Protein AF-Q7MQ46-F1 (afdb_monomer)

Structure (mmCIF, N/CA/C/O backbone):
data_AF-Q7MQ46-F1
#
_entry.id   AF-Q7MQ46-F1
#
loop_
_atom_site.group_PDB
_atom_site.id
_atom_site.type_symbol
_atom_site.label_atom_id
_atom_site.label_alt_id
_atom_site.label_comp_id
_atom_site.label_asym_id
_atom_site.label_entity_id
_atom_site.label_seq_id
_atom_site.pdbx_PDB_ins_code
_atom_site.Cartn_x
_atom_site.Cartn_y
_atom_site.Cartn_z
_atom_site.occupancy
_atom_site.B_iso_or_equiv
_atom_site.auth_seq_id
_atom_site.auth_comp_id
_atom_site.auth_asym_id
_atom_site.auth_atom_id
_atom_site.pdbx_PDB_model_num
ATOM 1 N N . MET A 1 1 ? -10.353 45.009 9.336 1.00 46.41 1 MET A N 1
ATOM 2 C CA . MET A 1 1 ? -10.498 44.843 7.873 1.00 46.41 1 MET A CA 1
ATOM 3 C C . MET A 1 1 ? -9.874 43.504 7.496 1.00 46.41 1 MET A C 1
ATOM 5 O O . MET A 1 1 ? -8.737 43.256 7.870 1.00 46.41 1 MET A O 1
ATOM 9 N N . LEU A 1 2 ? -10.676 42.618 6.906 1.00 55.25 2 LEU A N 1
ATOM 10 C CA . LEU A 1 2 ? -10.429 41.193 6.646 1.00 55.25 2 LEU A CA 1
ATOM 11 C C . LEU A 1 2 ? -9.295 40.939 5.638 1.00 55.25 2 LEU A C 1
ATOM 13 O O . LEU A 1 2 ? -9.324 41.531 4.563 1.00 55.25 2 LEU A O 1
ATOM 17 N N . LYS A 1 3 ? -8.391 39.999 5.947 1.00 51.03 3 LYS A N 1
ATOM 18 C CA . LYS A 1 3 ? -7.677 39.137 4.979 1.00 51.03 3 LYS A CA 1
ATOM 19 C C . LYS A 1 3 ? -7.429 3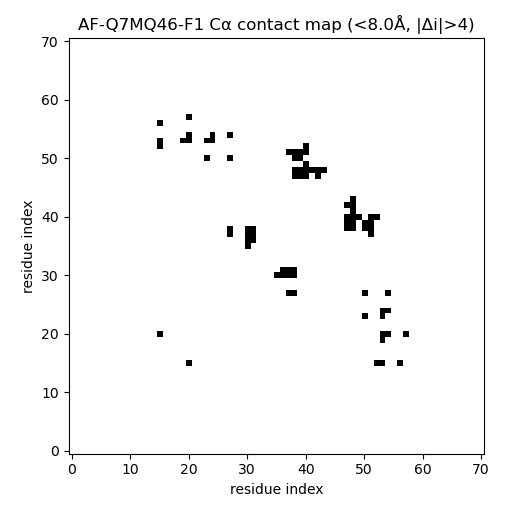7.782 5.659 1.00 51.03 3 LYS A C 1
ATOM 21 O O . LYS A 1 3 ? -6.450 37.608 6.365 1.00 51.03 3 LYS A O 1
ATOM 26 N N . THR A 1 4 ? -8.460 36.952 5.776 1.00 55.03 4 THR A N 1
ATOM 27 C CA . THR A 1 4 ? -8.720 35.845 4.839 1.00 55.03 4 THR A CA 1
ATOM 28 C C . THR A 1 4 ? -7.618 34.783 4.897 1.00 55.03 4 THR A C 1
ATOM 30 O O . THR A 1 4 ? -6.608 34.887 4.214 1.00 55.03 4 THR A O 1
ATOM 33 N N . ILE A 1 5 ? -7.852 33.780 5.748 1.00 58.81 5 ILE A N 1
ATOM 34 C CA . ILE A 1 5 ? -7.615 32.350 5.505 1.00 58.81 5 ILE A CA 1
ATOM 35 C C . ILE A 1 5 ? -6.338 32.038 4.704 1.00 58.81 5 ILE A C 1
ATOM 37 O O . ILE A 1 5 ? -6.385 31.839 3.495 1.00 58.81 5 ILE A O 1
ATOM 41 N N . GLN A 1 6 ? -5.200 31.915 5.385 1.00 46.12 6 GLN A N 1
ATOM 42 C CA .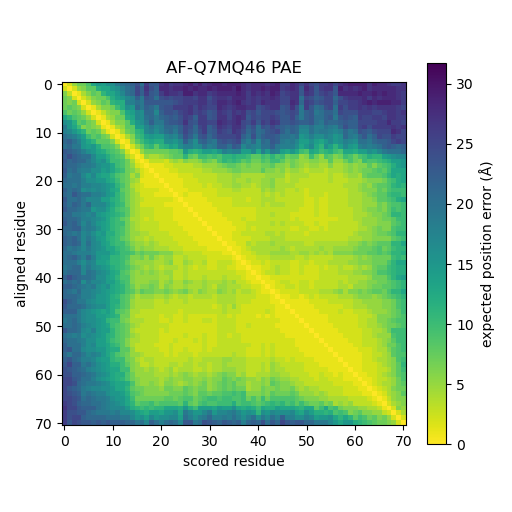 GLN A 1 6 ? -4.086 31.094 4.882 1.00 46.12 6 GLN A CA 1
ATOM 43 C C . GLN A 1 6 ? -3.631 30.064 5.927 1.00 46.12 6 GLN A C 1
ATOM 45 O O . GLN A 1 6 ? -2.494 29.608 5.930 1.00 46.12 6 GLN A O 1
ATOM 50 N N . GLU A 1 7 ? -4.546 29.648 6.805 1.00 50.31 7 GLU A N 1
ATOM 51 C CA . GLU A 1 7 ? -4.353 28.526 7.727 1.00 50.31 7 GLU A CA 1
ATOM 52 C C . GLU A 1 7 ? -4.988 27.250 7.164 1.00 50.31 7 GLU A C 1
ATOM 54 O O . GLU A 1 7 ? -5.919 26.697 7.740 1.00 50.31 7 GLU A O 1
ATOM 59 N N . THR A 1 8 ? -4.541 26.762 6.002 1.00 49.38 8 THR A N 1
ATOM 60 C CA . THR A 1 8 ? -4.876 25.381 5.585 1.00 49.38 8 THR A CA 1
ATOM 61 C C . THR A 1 8 ? -3.835 24.768 4.650 1.00 49.38 8 THR A C 1
ATOM 63 O O . THR A 1 8 ? -4.166 24.098 3.682 1.00 49.38 8 THR A O 1
ATOM 66 N N . VAL A 1 9 ? -2.546 24.946 4.944 1.00 49.44 9 VAL A N 1
ATOM 67 C CA . VAL A 1 9 ? -1.492 24.103 4.343 1.00 49.44 9 VAL A CA 1
ATOM 68 C C . VAL A 1 9 ? -0.841 23.260 5.437 1.00 49.44 9 VAL A C 1
ATOM 70 O O . VAL A 1 9 ? 0.366 23.257 5.645 1.00 49.44 9 VAL A O 1
ATOM 73 N N . ARG A 1 10 ? -1.672 22.568 6.219 1.00 44.94 10 ARG A N 1
ATOM 74 C CA . ARG A 1 10 ? -1.236 21.567 7.199 1.00 44.94 10 ARG A CA 1
ATOM 75 C C . ARG A 1 10 ? -2.074 20.304 7.056 1.00 44.94 10 ARG A C 1
ATOM 77 O O . ARG A 1 10 ? -2.896 20.024 7.915 1.00 44.94 10 ARG A O 1
ATOM 84 N N . ALA A 1 11 ? -1.862 19.547 5.980 1.00 42.34 11 ALA A N 1
ATOM 85 C CA . ALA A 1 11 ? -2.237 18.130 5.941 1.00 42.34 11 ALA A CA 1
ATOM 86 C C . ALA A 1 11 ? -1.579 17.340 4.794 1.00 42.34 11 ALA A C 1
ATOM 88 O O . ALA A 1 11 ? -2.136 16.341 4.358 1.00 42.34 11 ALA A O 1
ATOM 89 N N . SER A 1 12 ? -0.370 17.681 4.335 1.00 45.25 12 SER A N 1
ATOM 90 C CA . SER A 1 12 ? 0.433 16.729 3.542 1.00 45.25 12 SER A CA 1
ATOM 91 C C . SER A 1 12 ? 1.035 15.643 4.446 1.00 45.25 12 SER A C 1
ATOM 93 O O . SER A 1 12 ? 2.215 15.325 4.370 1.00 45.25 12 SER A O 1
ATOM 95 N N . GLN A 1 13 ? 0.240 15.088 5.364 1.00 49.47 13 GLN A N 1
ATOM 96 C CA . GLN A 1 13 ? 0.513 13.756 5.871 1.00 49.47 13 GLN A CA 1
ATOM 97 C C . GLN A 1 13 ? -0.065 12.827 4.819 1.00 49.47 13 GLN A C 1
ATOM 99 O O . GLN A 1 13 ? -1.274 12.625 4.779 1.00 49.47 13 GLN A O 1
ATOM 104 N N . ALA A 1 14 ? 0.806 12.281 3.976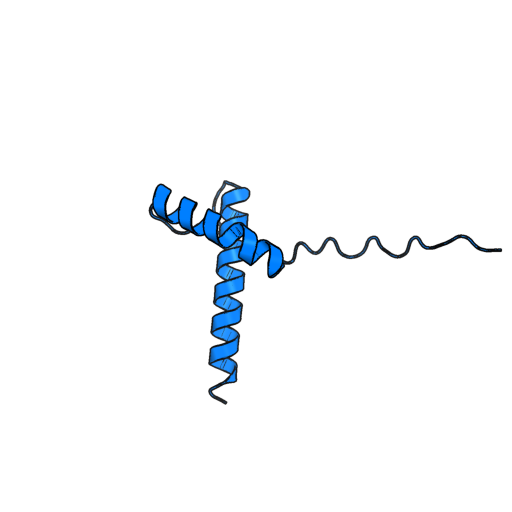 1.00 53.75 14 ALA A N 1
ATOM 105 C CA . ALA A 1 14 ? 0.519 11.190 3.053 1.00 53.75 14 ALA A CA 1
ATOM 106 C C . ALA A 1 14 ? 0.156 9.897 3.815 1.00 53.75 14 ALA A C 1
ATOM 108 O O . ALA A 1 14 ? 0.756 8.845 3.614 1.00 53.75 14 ALA A O 1
ATOM 109 N N . LYS A 1 15 ? -0.812 9.975 4.734 1.00 58.03 15 LYS A N 1
ATOM 110 C CA . LYS A 1 15 ? -1.485 8.821 5.308 1.00 58.03 15 LYS A CA 1
ATOM 111 C C . LYS A 1 15 ? -2.184 8.154 4.142 1.00 58.03 15 LYS A C 1
ATOM 113 O O . LYS A 1 15 ? -2.992 8.787 3.474 1.00 58.03 15 LYS A O 1
ATOM 118 N N . VAL A 1 16 ? -1.826 6.906 3.875 1.00 69.12 16 VAL A N 1
ATOM 119 C CA . VAL A 1 16 ? -2.614 6.062 2.985 1.00 69.12 16 VAL A CA 1
ATOM 120 C C . VAL A 1 16 ? -4.066 6.135 3.461 1.00 69.12 16 VAL A C 1
ATOM 122 O O . VAL A 1 16 ? -4.375 5.696 4.570 1.00 69.12 16 VAL A O 1
ATOM 125 N N . SER A 1 17 ? -4.927 6.751 2.656 1.00 79.69 17 SER A N 1
ATOM 126 C CA . SER A 1 17 ? -6.361 6.813 2.923 1.00 79.69 17 SER A CA 1
ATOM 127 C C . SER A 1 17 ? -7.008 5.490 2.533 1.00 79.69 17 SER A C 1
ATOM 129 O O . SER A 1 17 ? -6.553 4.819 1.606 1.00 79.69 17 SER A O 1
ATOM 131 N N . GLU A 1 18 ? -8.107 5.128 3.195 1.00 77.19 18 GLU A N 1
ATOM 132 C CA . GLU A 1 18 ? -8.894 3.945 2.819 1.00 77.19 18 GLU A CA 1
ATOM 133 C C . GLU A 1 18 ? -9.351 4.012 1.355 1.00 77.19 18 GLU A C 1
ATOM 135 O O . GLU A 1 18 ? -9.304 3.005 0.654 1.00 77.19 18 GLU A O 1
ATOM 140 N N . GLU A 1 19 ? -9.699 5.202 0.859 1.00 81.50 19 GLU A N 1
ATOM 141 C CA . GLU A 1 19 ? -10.050 5.430 -0.549 1.00 81.50 19 GLU A CA 1
ATOM 142 C C . GLU A 1 19 ? -8.905 5.051 -1.497 1.00 81.50 19 GLU A C 1
ATOM 144 O O . GLU A 1 19 ? -9.102 4.307 -2.459 1.00 81.50 19 GLU A O 1
ATOM 149 N N . GLU A 1 20 ? -7.685 5.496 -1.187 1.00 82.81 20 GLU A N 1
ATOM 150 C CA . GLU A 1 20 ? -6.495 5.159 -1.967 1.00 82.81 20 GLU A CA 1
ATOM 151 C C . GLU A 1 20 ? -6.194 3.657 -1.879 1.00 82.81 20 GLU A C 1
ATOM 153 O O . GLU A 1 20 ? -5.860 3.025 -2.882 1.00 82.81 20 GLU A O 1
ATOM 158 N N . ALA A 1 21 ? -6.400 3.053 -0.706 1.00 86.25 21 ALA A N 1
ATOM 159 C CA . ALA A 1 21 ? -6.221 1.625 -0.505 1.00 86.25 21 ALA A CA 1
ATOM 160 C C . ALA A 1 21 ? -7.190 0.783 -1.348 1.00 86.25 21 ALA A C 1
ATOM 162 O O . ALA A 1 21 ? -6.772 -0.194 -1.971 1.00 86.25 21 ALA A O 1
ATOM 163 N N . VAL A 1 22 ? -8.463 1.181 -1.423 1.00 85.94 22 VAL A N 1
ATOM 164 C CA . VA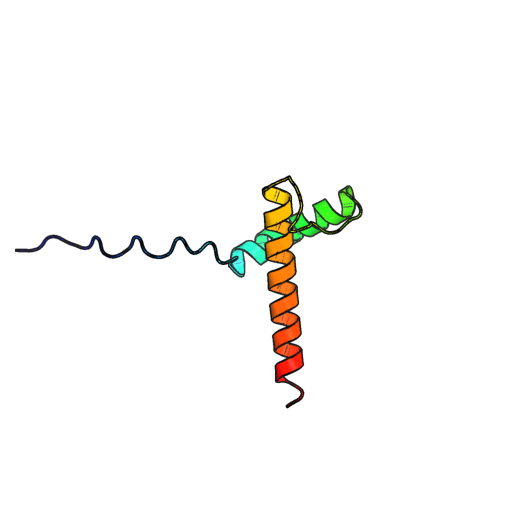L A 1 22 ? -9.482 0.516 -2.248 1.00 85.94 22 VAL A CA 1
ATOM 165 C C . VAL A 1 22 ? -9.165 0.663 -3.737 1.00 85.94 22 VAL A C 1
ATOM 167 O O . VAL A 1 22 ? -9.257 -0.318 -4.476 1.00 85.94 22 VAL A O 1
ATOM 170 N N . MET A 1 23 ? -8.739 1.850 -4.181 1.00 88.56 23 MET A N 1
ATOM 171 C CA . MET A 1 23 ? -8.366 2.087 -5.581 1.00 88.56 23 MET A CA 1
ATOM 172 C C . MET A 1 23 ? -7.101 1.326 -5.997 1.00 88.56 23 MET A C 1
ATOM 174 O O . MET A 1 23 ? -7.024 0.813 -7.116 1.00 88.56 23 MET A O 1
ATOM 178 N N . LEU A 1 24 ? -6.103 1.239 -5.114 1.00 89.62 24 LEU A N 1
ATOM 179 C CA . LEU A 1 24 ? -4.838 0.561 -5.397 1.00 89.62 24 LEU A CA 1
ATOM 180 C C . LEU A 1 24 ? -4.911 -0.953 -5.185 1.00 89.62 24 LEU A C 1
ATOM 182 O O . LEU A 1 24 ? -4.129 -1.673 -5.797 1.00 89.62 24 LEU A O 1
ATOM 186 N N . TRP A 1 25 ? -5.869 -1.471 -4.417 1.00 88.75 25 TRP A N 1
ATOM 187 C CA . TRP A 1 25 ? -6.046 -2.909 -4.191 1.00 88.75 25 TRP A CA 1
ATOM 188 C C . TRP A 1 25 ? -6.069 -3.783 -5.460 1.00 88.75 25 TRP A C 1
ATOM 190 O O . TRP A 1 25 ? -5.312 -4.758 -5.516 1.00 88.75 25 TRP A O 1
ATOM 200 N N . PRO A 1 26 ? -6.869 -3.480 -6.504 1.00 91.69 26 PRO A N 1
ATOM 201 C CA . PRO A 1 26 ? -6.832 -4.257 -7.743 1.00 91.69 26 PRO A CA 1
ATOM 202 C C . PRO A 1 26 ? -5.473 -4.168 -8.451 1.00 91.69 26 PRO A C 1
ATOM 204 O O . PRO A 1 26 ? -5.041 -5.154 -9.046 1.00 91.69 26 PRO A O 1
ATOM 207 N N . ARG A 1 27 ? -4.765 -3.034 -8.343 1.00 91.50 27 ARG A N 1
ATOM 208 C CA . ARG A 1 27 ? -3.416 -2.862 -8.909 1.00 91.50 27 ARG A CA 1
ATOM 209 C C . ARG A 1 27 ? -2.373 -3.671 -8.147 1.00 91.50 27 ARG A C 1
ATOM 211 O O . ARG A 1 27 ? -1.570 -4.343 -8.775 1.00 91.50 27 ARG A O 1
ATOM 218 N N . ILE A 1 28 ? -2.440 -3.684 -6.817 1.00 90.62 28 ILE A N 1
ATOM 219 C CA . ILE A 1 28 ? -1.587 -4.511 -5.951 1.00 90.62 28 ILE A CA 1
ATOM 220 C C . ILE A 1 28 ? -1.782 -5.994 -6.280 1.00 90.62 28 ILE A C 1
ATOM 222 O O . ILE A 1 28 ? -0.811 -6.736 -6.404 1.00 90.62 28 ILE A O 1
ATOM 226 N N . LYS A 1 29 ? -3.034 -6.430 -6.474 1.00 90.50 29 LYS A N 1
ATOM 227 C CA . LYS A 1 29 ? -3.343 -7.801 -6.905 1.00 90.50 29 LYS A CA 1
ATOM 228 C C . LYS A 1 29 ? -2.786 -8.120 -8.290 1.00 90.50 29 LYS A C 1
ATOM 230 O O . LYS A 1 29 ? -2.249 -9.208 -8.476 1.00 90.50 29 LYS A O 1
ATOM 235 N N . ALA A 1 30 ? -2.919 -7.202 -9.247 1.00 92.50 30 ALA A N 1
ATOM 236 C CA . ALA A 1 30 ? -2.360 -7.370 -10.586 1.00 92.50 30 ALA A CA 1
ATOM 237 C C . ALA A 1 30 ? -0.829 -7.466 -10.538 1.00 92.50 30 ALA A C 1
ATOM 239 O O . ALA A 1 30 ? -0.277 -8.433 -11.051 1.00 92.50 30 ALA A O 1
ATOM 240 N N . PHE A 1 31 ? -0.175 -6.549 -9.820 1.00 91.81 31 PHE A N 1
ATOM 241 C CA . PHE A 1 31 ? 1.266 -6.563 -9.572 1.00 91.81 31 PHE A CA 1
ATOM 242 C C . PHE A 1 31 ? 1.708 -7.884 -8.942 1.00 91.81 31 PHE A C 1
ATOM 244 O O . PHE A 1 31 ? 2.655 -8.510 -9.403 1.00 91.81 31 PHE A O 1
ATOM 251 N N . SER A 1 32 ? 0.987 -8.358 -7.923 1.00 90.12 32 SER A N 1
ATOM 252 C CA . SER A 1 32 ? 1.339 -9.608 -7.256 1.00 90.12 32 SER A CA 1
ATOM 253 C C . SER A 1 32 ? 1.144 -10.834 -8.142 1.00 90.12 32 SER A C 1
ATOM 255 O O . SER A 1 32 ? 1.928 -11.773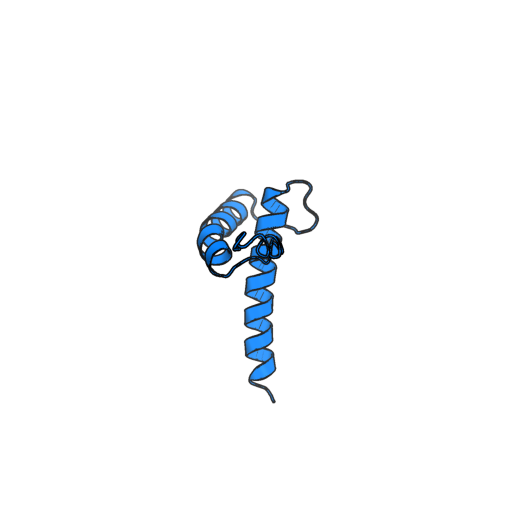 -8.059 1.00 90.12 32 SER A O 1
ATOM 257 N N . LYS A 1 33 ? 0.149 -10.822 -9.034 1.00 92.75 33 LYS A N 1
ATOM 258 C CA . LYS A 1 33 ? -0.048 -11.880 -10.030 1.00 92.75 33 LYS A CA 1
ATOM 259 C C . LYS A 1 33 ? 1.037 -11.863 -11.108 1.00 92.75 33 LYS A C 1
ATOM 261 O O . LYS A 1 33 ? 1.466 -12.928 -11.533 1.00 92.75 33 LYS A O 1
ATOM 266 N N . GLU A 1 34 ? 1.456 -10.678 -11.539 1.00 93.12 34 GLU A N 1
ATOM 267 C CA . GLU A 1 34 ? 2.460 -10.486 -12.588 1.00 93.12 34 GLU A CA 1
ATOM 268 C C . GLU A 1 34 ? 3.879 -10.792 -12.099 1.00 93.12 34 GLU A C 1
ATOM 270 O O . GLU A 1 34 ? 4.598 -11.564 -12.722 1.00 93.12 34 GLU A O 1
ATOM 275 N N . HIS A 1 35 ? 4.263 -10.252 -10.943 1.00 88.69 35 HIS A N 1
ATOM 276 C CA . HIS A 1 35 ? 5.584 -10.464 -10.351 1.00 88.69 35 HIS A CA 1
ATOM 277 C C . HIS A 1 35 ? 5.661 -11.702 -9.453 1.00 88.69 35 HIS A C 1
ATOM 279 O O . HIS A 1 35 ? 6.732 -12.017 -8.936 1.00 88.69 35 HIS A O 1
ATOM 285 N N . GLN A 1 36 ? 4.527 -12.369 -9.220 1.00 91.44 36 GLN A N 1
ATOM 286 C CA . GLN A 1 36 ? 4.402 -13.556 -8.371 1.00 91.44 36 GLN A CA 1
ATOM 287 C C . GLN A 1 36 ? 4.935 -13.363 -6.938 1.00 91.44 36 GLN A C 1
ATOM 289 O O . GLN A 1 36 ? 5.297 -14.318 -6.253 1.00 91.44 36 GLN A O 1
ATOM 294 N N . ARG A 1 37 ? 4.972 -12.107 -6.479 1.00 89.50 37 ARG A N 1
ATOM 295 C CA . ARG A 1 37 ? 5.455 -11.674 -5.162 1.00 89.50 37 ARG A CA 1
ATOM 296 C C . ARG A 1 37 ? 4.607 -10.526 -4.637 1.00 89.50 37 ARG A C 1
ATOM 298 O O . ARG A 1 37 ? 3.920 -9.853 -5.398 1.00 89.50 37 ARG A O 1
ATOM 305 N N . GLU A 1 38 ? 4.628 -10.297 -3.334 1.00 87.88 38 GLU A N 1
ATOM 306 C CA . GLU A 1 38 ? 3.970 -9.126 -2.751 1.00 87.88 38 GLU A CA 1
ATOM 307 C C . GLU A 1 38 ? 4.855 -7.879 -2.925 1.00 87.88 38 GLU A C 1
ATOM 309 O O . GLU A 1 38 ? 6.083 -8.009 -2.961 1.00 87.88 38 GLU A O 1
ATOM 314 N N . PRO A 1 39 ? 4.263 -6.678 -3.056 1.00 90.56 39 PRO A N 1
ATOM 315 C CA . PRO A 1 39 ? 5.036 -5.443 -3.076 1.00 90.56 39 PRO A CA 1
ATOM 316 C C . PRO A 1 39 ? 5.783 -5.260 -1.748 1.00 90.56 39 PRO A C 1
ATOM 318 O O . PRO A 1 39 ? 5.219 -5.494 -0.674 1.00 90.56 39 PRO A O 1
ATOM 321 N N . SER A 1 40 ? 7.035 -4.809 -1.825 1.00 90.69 40 SER A N 1
ATOM 322 C CA . SER A 1 40 ? 7.898 -4.597 -0.659 1.00 90.69 40 SER A CA 1
ATOM 323 C C . SER A 1 40 ? 8.106 -3.120 -0.332 1.00 90.69 40 SER A C 1
ATOM 325 O O . SER A 1 40 ? 8.379 -2.302 -1.204 1.00 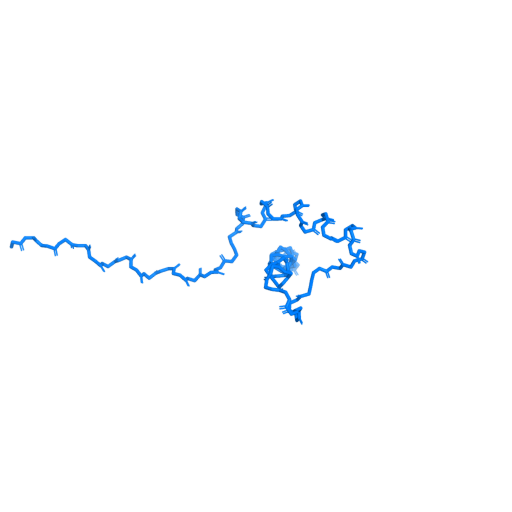90.69 40 SER A O 1
ATOM 327 N N . LEU A 1 41 ? 8.081 -2.786 0.964 1.00 87.50 41 LEU A N 1
ATOM 328 C CA . LEU A 1 41 ? 8.414 -1.440 1.465 1.00 87.50 41 LEU A CA 1
ATOM 329 C C . LEU A 1 41 ? 9.887 -1.072 1.247 1.00 87.50 41 LEU A C 1
ATOM 331 O O . LEU A 1 41 ? 10.255 0.094 1.307 1.00 87.50 41 LEU A O 1
ATOM 335 N N . THR A 1 42 ? 10.729 -2.077 1.024 1.00 89.81 42 THR A N 1
ATOM 336 C CA . THR A 1 42 ? 12.163 -1.937 0.763 1.00 89.81 42 THR A CA 1
ATOM 337 C C . THR A 1 42 ? 12.488 -1.999 -0.729 1.00 89.81 42 THR A C 1
ATOM 339 O O . THR A 1 42 ? 13.648 -2.184 -1.090 1.00 89.81 42 THR A O 1
ATOM 342 N N . ALA A 1 43 ? 11.478 -1.934 -1.598 1.00 90.38 43 ALA A N 1
ATOM 343 C CA . ALA A 1 43 ? 11.690 -1.907 -3.034 1.00 90.38 43 ALA A CA 1
ATOM 344 C C . ALA A 1 43 ? 12.363 -0.597 -3.463 1.00 90.38 43 ALA A C 1
ATOM 346 O O . ALA A 1 43 ? 12.180 0.449 -2.842 1.00 90.38 43 ALA A O 1
ATOM 347 N N . SER A 1 44 ? 13.133 -0.651 -4.547 1.00 90.62 44 SER A N 1
ATOM 348 C CA . SER A 1 44 ? 13.711 0.553 -5.154 1.00 90.62 44 SER A CA 1
ATOM 349 C C . SER A 1 44 ? 12.660 1.378 -5.900 1.00 90.62 44 SER A C 1
ATOM 351 O O . SER A 1 44 ? 12.817 2.589 -6.040 1.00 90.62 44 SER A O 1
ATOM 353 N N . ASP A 1 45 ? 11.581 0.735 -6.353 1.00 88.94 45 ASP A N 1
ATOM 354 C CA . ASP A 1 45 ? 10.489 1.381 -7.068 1.00 88.94 45 ASP A CA 1
ATOM 355 C C . ASP A 1 45 ? 9.537 2.115 -6.114 1.00 88.94 45 ASP A C 1
ATOM 357 O O . ASP A 1 45 ? 8.890 1.478 -5.277 1.00 88.94 45 ASP A O 1
ATOM 361 N N . PRO A 1 46 ? 9.344 3.439 -6.267 1.00 87.75 46 PRO A N 1
ATOM 362 C CA . PRO A 1 46 ? 8.467 4.210 -5.386 1.00 87.75 46 PRO A CA 1
ATOM 363 C C . PRO A 1 46 ? 7.000 3.767 -5.482 1.00 87.75 46 PRO A C 1
ATOM 365 O O . PRO A 1 46 ? 6.261 3.835 -4.501 1.00 87.75 46 PRO A O 1
ATOM 368 N N . ILE A 1 47 ? 6.576 3.270 -6.649 1.00 88.38 47 ILE A N 1
ATOM 369 C CA . ILE A 1 47 ? 5.236 2.707 -6.850 1.00 88.38 47 ILE A CA 1
ATOM 370 C C . ILE A 1 47 ? 5.074 1.391 -6.082 1.00 88.38 47 ILE A C 1
ATOM 372 O O . ILE A 1 47 ? 4.041 1.178 -5.447 1.00 88.38 47 ILE A O 1
ATOM 376 N N . GLU A 1 48 ? 6.096 0.531 -6.091 1.00 90.75 48 GLU A N 1
ATOM 377 C CA . GLU A 1 48 ? 6.070 -0.728 -5.346 1.00 90.75 48 GLU A CA 1
ATOM 378 C C . GLU A 1 48 ? 6.050 -0.470 -3.836 1.00 90.75 48 GLU A C 1
ATOM 380 O O . GLU A 1 48 ? 5.229 -1.054 -3.126 1.00 90.75 48 GLU A O 1
ATOM 385 N N . VAL A 1 49 ? 6.874 0.464 -3.349 1.00 91.12 49 VAL A N 1
ATOM 386 C CA . VAL A 1 49 ? 6.845 0.880 -1.940 1.00 91.12 49 VAL A CA 1
ATOM 387 C C . VAL A 1 49 ? 5.448 1.369 -1.566 1.00 91.12 49 VAL A C 1
ATOM 389 O O . VAL A 1 49 ? 4.905 0.935 -0.551 1.00 91.12 49 VAL A O 1
ATOM 392 N N . ARG A 1 50 ? 4.803 2.182 -2.415 1.00 89.50 50 ARG A N 1
ATOM 393 C CA . ARG A 1 50 ? 3.441 2.672 -2.157 1.00 89.50 50 ARG A CA 1
ATOM 394 C C . ARG A 1 50 ? 2.416 1.541 -2.065 1.00 89.50 50 ARG A C 1
ATOM 396 O O . ARG A 1 50 ? 1.556 1.544 -1.186 1.00 89.50 50 ARG A O 1
ATOM 403 N N . TYR A 1 51 ? 2.512 0.550 -2.945 1.00 91.56 51 TYR A N 1
ATOM 404 C CA . TYR A 1 51 ? 1.675 -0.652 -2.911 1.00 91.56 51 TYR A CA 1
ATOM 405 C C . TYR A 1 51 ? 1.877 -1.459 -1.628 1.00 91.56 51 TYR A C 1
ATOM 407 O O . TYR A 1 51 ? 0.907 -1.945 -1.041 1.00 91.56 51 TYR A O 1
ATOM 415 N N . ALA A 1 52 ? 3.118 -1.552 -1.160 1.00 91.69 52 ALA A N 1
ATOM 416 C CA . ALA A 1 52 ? 3.454 -2.216 0.087 1.00 91.69 52 ALA A CA 1
ATOM 417 C C . ALA A 1 52 ? 2.936 -1.448 1.314 1.00 91.69 52 ALA A C 1
ATOM 419 O O . ALA A 1 52 ? 2.414 -2.071 2.240 1.00 91.69 52 ALA A O 1
ATOM 420 N N . GLU A 1 53 ? 3.000 -0.111 1.313 1.00 90.25 53 GLU A N 1
ATOM 421 C CA . GLU A 1 53 ? 2.428 0.740 2.369 1.00 90.25 53 GLU A CA 1
ATOM 422 C C . GLU A 1 53 ? 0.923 0.516 2.504 1.00 90.25 53 GLU A C 1
ATOM 424 O O . GLU A 1 53 ? 0.412 0.299 3.605 1.00 90.25 53 GLU A O 1
ATOM 429 N N . VAL A 1 54 ? 0.219 0.506 1.372 1.00 90.81 54 VAL A N 1
ATOM 430 C CA . VAL A 1 54 ? -1.222 0.251 1.314 1.00 90.81 54 VAL A CA 1
ATOM 431 C C . VAL A 1 54 ? -1.564 -1.142 1.829 1.00 90.81 54 VAL A C 1
ATOM 433 O O . VAL A 1 54 ? -2.457 -1.301 2.665 1.00 90.81 54 VAL A O 1
ATOM 436 N N . LEU A 1 55 ? -0.838 -2.159 1.368 1.00 90.31 55 LEU A N 1
ATOM 437 C CA . LEU A 1 55 ? -1.036 -3.537 1.802 1.00 90.31 55 LEU A CA 1
A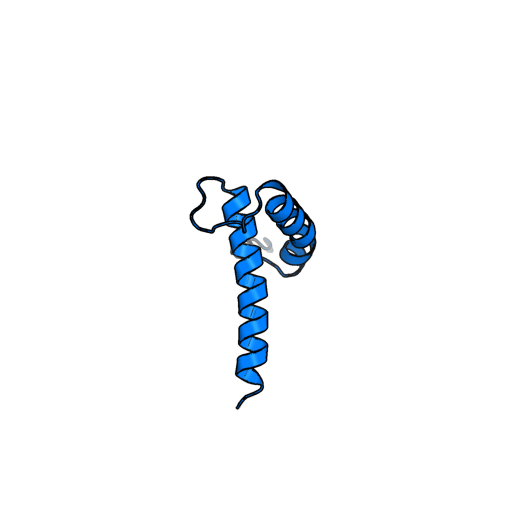TOM 438 C C . LEU A 1 55 ? -0.799 -3.690 3.314 1.00 90.31 55 LEU A C 1
ATOM 440 O O . LEU A 1 55 ? -1.597 -4.327 4.010 1.00 90.31 55 LEU A O 1
ATOM 444 N N . ALA A 1 56 ? 0.265 -3.076 3.835 1.00 89.38 56 ALA A N 1
ATOM 445 C CA . ALA A 1 56 ? 0.592 -3.071 5.256 1.00 89.38 56 ALA A CA 1
ATOM 446 C C . ALA A 1 56 ? -0.479 -2.349 6.086 1.00 89.38 56 ALA A C 1
ATOM 448 O O . ALA A 1 56 ? -0.856 -2.839 7.153 1.00 89.38 56 ALA A O 1
ATOM 449 N N . TYR A 1 57 ? -1.019 -1.234 5.585 1.00 87.44 57 TYR A N 1
ATOM 450 C CA . TYR A 1 57 ? -2.107 -0.498 6.228 1.00 87.44 57 TYR A CA 1
ATOM 451 C C . TYR A 1 57 ? -3.366 -1.364 6.388 1.00 87.44 57 TYR A C 1
ATOM 453 O O . TYR A 1 57 ? -3.877 -1.513 7.502 1.00 87.44 57 TYR A O 1
ATOM 461 N N . ILE A 1 58 ? -3.813 -2.020 5.310 1.00 85.62 58 ILE A N 1
ATOM 462 C CA . ILE A 1 58 ? -4.980 -2.919 5.334 1.00 85.62 58 ILE A CA 1
ATOM 463 C C . ILE A 1 58 ? -4.750 -4.084 6.311 1.00 85.62 58 ILE A C 1
ATOM 465 O O . ILE A 1 58 ? -5.621 -4.410 7.125 1.00 85.62 58 ILE A O 1
ATOM 469 N N . ARG A 1 59 ? -3.561 -4.706 6.273 1.00 86.50 59 ARG A N 1
ATOM 470 C CA . ARG A 1 59 ? -3.192 -5.801 7.188 1.00 86.50 59 ARG A CA 1
ATOM 471 C C . ARG A 1 59 ? -3.211 -5.349 8.648 1.00 86.50 59 ARG A C 1
ATOM 473 O O . ARG A 1 59 ? -3.774 -6.053 9.485 1.00 86.50 59 ARG A O 1
ATOM 480 N N . LYS A 1 60 ? -2.651 -4.175 8.951 1.00 86.50 60 LYS A N 1
ATOM 481 C CA . LYS A 1 60 ? -2.623 -3.602 10.304 1.00 86.50 60 LYS A CA 1
ATOM 482 C C . LYS A 1 60 ? -4.029 -3.317 10.825 1.00 86.50 60 LYS A C 1
ATOM 484 O O . LYS A 1 60 ? -4.329 -3.682 11.957 1.00 86.50 60 LYS A O 1
ATOM 489 N N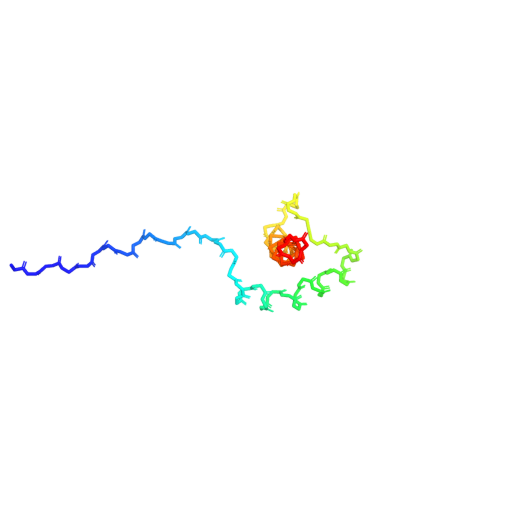 . MET A 1 61 ? -4.907 -2.744 10.001 1.00 82.25 61 MET A N 1
ATOM 490 C CA . MET A 1 61 ? -6.312 -2.509 10.357 1.00 82.25 61 MET A CA 1
ATOM 491 C C . MET A 1 61 ? -7.038 -3.817 10.703 1.00 82.25 61 MET A C 1
ATOM 493 O O . MET A 1 61 ? -7.761 -3.883 11.698 1.00 82.25 61 MET A O 1
ATOM 497 N N . LYS A 1 62 ? -6.809 -4.886 9.928 1.00 82.94 62 LYS A N 1
ATOM 498 C CA . LYS A 1 62 ? -7.376 -6.213 10.210 1.00 82.94 62 LYS A CA 1
ATOM 499 C C . LYS A 1 62 ? -6.846 -6.800 11.523 1.00 82.94 62 LYS A C 1
ATOM 501 O O . LYS A 1 62 ? -7.644 -7.268 12.330 1.00 82.94 62 LYS A O 1
ATOM 506 N N . GLN A 1 63 ? -5.532 -6.737 11.751 1.00 82.88 63 GLN A N 1
ATOM 507 C CA . GLN A 1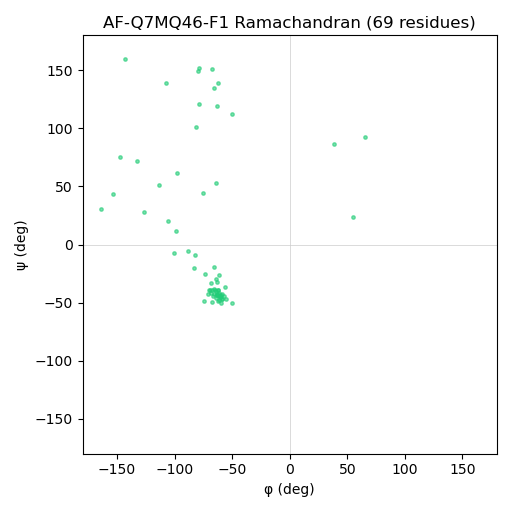 63 ? -4.911 -7.214 12.993 1.00 82.88 63 GLN A CA 1
ATOM 508 C C . GLN A 1 63 ? -5.424 -6.449 14.218 1.00 82.88 63 GLN A C 1
ATOM 510 O O . GLN A 1 63 ? -5.768 -7.065 15.220 1.00 82.88 63 GLN A O 1
ATOM 515 N N . GLN A 1 64 ? -5.549 -5.122 14.127 1.00 80.75 64 GLN A N 1
ATOM 516 C CA . GLN A 1 64 ? -6.089 -4.304 15.215 1.00 80.75 64 GLN A CA 1
ATOM 517 C C . GLN A 1 64 ? -7.541 -4.654 15.546 1.00 80.75 64 GLN A C 1
ATOM 519 O O . GLN A 1 64 ? -7.891 -4.683 16.720 1.00 80.75 64 GLN A O 1
ATOM 524 N N . ARG A 1 65 ? -8.386 -4.944 14.545 1.00 78.25 65 ARG A N 1
ATOM 525 C CA . ARG A 1 65 ? -9.776 -5.373 14.781 1.00 78.25 65 ARG A CA 1
ATOM 526 C C . ARG A 1 65 ? -9.858 -6.720 15.500 1.00 78.25 65 ARG A C 1
ATOM 528 O O . ARG A 1 65 ? -10.700 -6.859 16.376 1.00 78.25 65 ARG A O 1
ATOM 535 N N . MET A 1 66 ? -8.988 -7.669 15.152 1.00 75.06 66 MET A N 1
ATOM 536 C CA . MET A 1 66 ? -8.916 -8.976 15.820 1.00 75.06 66 MET A CA 1
ATOM 537 C C . MET A 1 66 ? -8.421 -8.832 17.263 1.00 75.06 66 MET A C 1
ATOM 539 O O . MET A 1 66 ? -9.102 -9.267 18.183 1.00 75.06 66 MET A O 1
ATOM 543 N N . ALA A 1 67 ? -7.321 -8.102 17.473 1.00 74.94 67 ALA A N 1
ATOM 544 C CA . ALA A 1 67 ? -6.753 -7.879 18.804 1.00 74.94 67 ALA A CA 1
ATOM 545 C C . ALA A 1 67 ? -7.703 -7.138 19.765 1.00 74.94 67 ALA A C 1
ATOM 547 O O . ALA A 1 67 ? -7.602 -7.298 20.975 1.00 74.94 67 ALA A O 1
ATOM 548 N N . LYS A 1 68 ? -8.631 -6.321 19.245 1.00 64.44 68 LYS A N 1
ATOM 549 C CA . LYS A 1 68 ? -9.632 -5.607 20.056 1.00 64.44 68 LYS A CA 1
ATOM 550 C C . LYS A 1 68 ? -10.857 -6.450 20.423 1.00 64.44 68 LYS A C 1
ATOM 552 O O . LYS A 1 68 ? -11.692 -5.961 21.174 1.00 64.44 68 LYS A O 1
ATOM 557 N N . GLN A 1 69 ? -11.003 -7.643 19.848 1.00 59.38 69 GLN A N 1
ATOM 558 C CA . GLN A 1 69 ? -12.151 -8.527 20.068 1.00 59.38 69 GLN A CA 1
ATOM 559 C C . GLN A 1 69 ? -11.834 -9.659 21.065 1.00 59.38 69 GLN A C 1
ATOM 561 O O . GLN A 1 69 ? -12.743 -10.371 21.475 1.00 59.38 69 GLN A O 1
ATOM 566 N N . GLU A 1 70 ? -10.568 -9.794 21.478 1.00 55.16 70 GLU A N 1
ATOM 567 C CA . GLU A 1 70 ? -10.073 -10.811 22.422 1.00 55.16 70 GLU A CA 1
ATOM 568 C C . GLU A 1 70 ? -9.765 -10.258 23.834 1.00 55.16 70 GLU A C 1
ATOM 570 O O . GLU A 1 70 ? -9.021 -10.881 24.589 1.00 55.16 70 GLU A O 1
ATOM 575 N N . GLY A 1 71 ? -10.324 -9.101 24.210 1.00 48.59 71 GLY A N 1
ATOM 576 C CA . GLY A 1 71 ? -10.220 -8.526 25.561 1.00 48.59 71 GLY A CA 1
ATOM 577 C C . GLY A 1 71 ? -11.564 -8.032 26.064 1.00 48.59 71 GLY A C 1
ATOM 578 O O . GLY A 1 71 ? -11.804 -8.168 27.282 1.00 48.59 71 GLY A O 1
#

Solvent-accessible surface area (backbone atoms only — not comparable to full-atom values): 4431 Å² total; per-residue (Å²): 135,91,82,79,88,82,88,78,89,81,69,91,66,87,64,82,43,71,69,55,37,63,68,42,43,65,53,47,51,49,48,24,66,73,69,72,43,77,57,39,71,84,46,90,46,70,67,38,20,50,43,18,51,37,52,50,51,56,50,49,54,52,52,52,56,53,65,68,70,78,117

Sequence (71 aa):
MLKTIQETVRASQAKVSEEEAVMLWPRIKAFSKEHQREPSLTASDPIEVRYAEVLAYIRKMKQQRMAKQEG

Radius of gyration: 17.33 Å; Cα contacts (8 Å, |Δi|>4): 41; chains: 1; bounding box: 26×58×38 Å

Organism: Vibrio vulnificus (strain YJ016) (NCBI:txid196600)

pLDDT: mean 77.72, std 16.58, range [42.34, 93.12]

Foldseek 3Di:
DDDDDPPPPPDPPVDCDVVNLVVCVVVQVVCCVVVVHGQDCPDPDPVSVVSVSSVVVVVVVVVVVVVVVVD

Mean predicted aligned error: 9.73 Å

Secondary structure (DSSP, 8-state):
-----------------HHHHHHHHHHHHHHHHHHSS---TT-SSHHHHHHHHHHHHHHHHHHHHHHTT--